Protein AF-A0A6N2HHC2-F1 (afdb_monomer_lite)

Secondary structure (DSSP, 8-state):
---HHHHHHHHHHTT--HHHHHHHHIIIIIHHHHHHHHHHHS-TT-HHHHHHHHHHHHTT--

pLDDT: mean 75.31, std 9.65, range [49.84, 87.25]

Radius of gyration: 18.96 Å; chains: 1; bounding box: 43×23×41 Å

Sequence (62 aa):
MLSGSAAAGFLVLAGAPWWAVTVVSVVGILMPGIILLAQVVLPHDSEHKRDVVMAAMRRRDE

Structure (mmCIF, N/CA/C/O backbone):
data_AF-A0A6N2HHC2-F1
#
_entry.id   AF-A0A6N2HHC2-F1
#
loop_
_atom_site.group_PDB
_atom_site.id
_atom_site.type_symbol
_atom_site.label_atom_id
_atom_site.label_alt_id
_atom_site.label_comp_id
_atom_site.label_asym_id
_atom_site.label_entity_id
_atom_site.label_seq_id
_atom_site.pdbx_PDB_ins_code
_atom_site.Cartn_x
_atom_site.Cartn_y
_atom_site.Cartn_z
_atom_site.occupancy
_atom_site.B_iso_or_equiv
_atom_site.auth_seq_id
_atom_site.auth_comp_id
_atom_site.auth_asym_id
_atom_site.auth_atom_id
_atom_site.pdbx_PDB_model_num
ATOM 1 N N . MET A 1 1 ? 18.152 3.949 5.310 1.00 49.84 1 MET A N 1
ATOM 2 C CA . MET A 1 1 ? 16.766 3.555 4.975 1.00 49.84 1 MET A CA 1
ATOM 3 C C . MET A 1 1 ? 16.461 4.082 3.583 1.00 49.84 1 MET A C 1
ATOM 5 O O . MET A 1 1 ? 16.419 5.292 3.412 1.00 49.84 1 MET A O 1
ATOM 9 N N . LEU A 1 2 ? 16.356 3.214 2.576 1.00 57.84 2 LEU A N 1
ATOM 10 C CA . LEU A 1 2 ? 15.917 3.631 1.241 1.00 57.84 2 LEU A CA 1
ATOM 11 C C . LEU A 1 2 ? 14.421 3.945 1.329 1.00 57.84 2 LEU A C 1
ATOM 13 O O . LEU A 1 2 ? 13.625 3.059 1.626 1.00 57.84 2 LEU A O 1
ATOM 17 N N . SER A 1 3 ? 14.055 5.212 1.137 1.00 70.62 3 SER A N 1
ATOM 18 C CA . SER A 1 3 ? 12.655 5.623 0.985 1.00 70.62 3 SER A CA 1
ATOM 19 C C . SER A 1 3 ? 11.987 4.771 -0.104 1.00 70.62 3 SER A C 1
ATOM 21 O O . SER A 1 3 ? 12.618 4.478 -1.122 1.00 70.62 3 SER A O 1
ATOM 23 N N . GLY A 1 4 ? 10.723 4.378 0.086 1.00 67.69 4 GLY A N 1
ATOM 24 C CA . GLY A 1 4 ? 9.973 3.593 -0.906 1.00 67.69 4 GLY A CA 1
ATOM 25 C C . GLY A 1 4 ? 9.964 4.240 -2.297 1.00 67.69 4 GLY A C 1
ATOM 26 O O . GLY A 1 4 ? 10.020 3.546 -3.311 1.00 67.69 4 GLY A O 1
ATOM 27 N N . SER A 1 5 ? 10.024 5.573 -2.349 1.00 68.12 5 SER A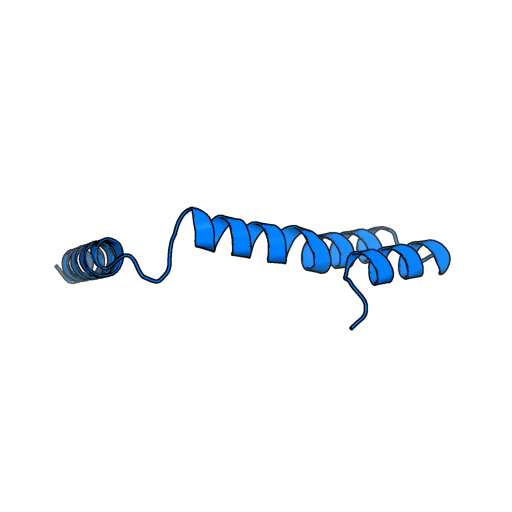 N 1
ATOM 28 C CA . SER A 1 5 ? 10.154 6.349 -3.584 1.00 68.12 5 SER A CA 1
ATOM 29 C C . SER A 1 5 ? 11.512 6.148 -4.271 1.00 68.12 5 SER A C 1
ATOM 31 O O . SER A 1 5 ? 11.580 6.058 -5.494 1.00 68.12 5 SER A O 1
ATOM 33 N N . ALA A 1 6 ? 12.595 6.022 -3.497 1.00 73.19 6 ALA A N 1
ATOM 34 C CA . ALA A 1 6 ? 13.928 5.738 -4.027 1.00 73.19 6 ALA A CA 1
ATOM 35 C C . ALA A 1 6 ? 14.027 4.297 -4.554 1.00 73.19 6 ALA A C 1
ATOM 37 O O . ALA A 1 6 ? 14.606 4.070 -5.614 1.00 73.19 6 ALA A O 1
ATOM 38 N N . ALA A 1 7 ? 13.411 3.332 -3.864 1.00 72.88 7 ALA A N 1
ATOM 39 C CA . ALA A 1 7 ? 13.372 1.937 -4.305 1.00 72.88 7 ALA A CA 1
ATOM 40 C C . ALA A 1 7 ? 12.597 1.760 -5.626 1.00 72.88 7 ALA A C 1
ATOM 42 O O . ALA A 1 7 ? 13.063 1.058 -6.522 1.00 72.88 7 ALA A O 1
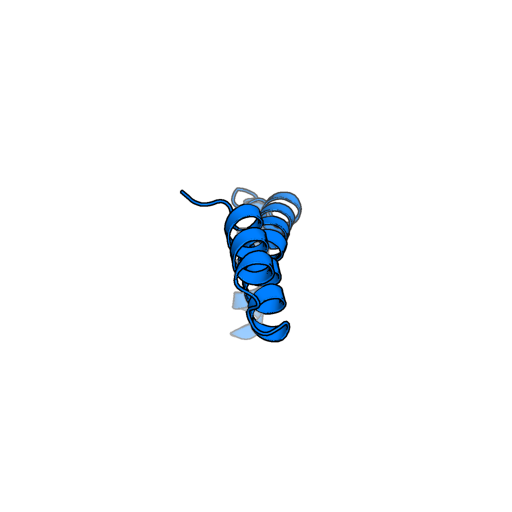ATOM 43 N N . ALA A 1 8 ? 11.457 2.444 -5.784 1.00 74.25 8 ALA A N 1
ATOM 44 C CA . ALA A 1 8 ? 10.691 2.435 -7.032 1.00 74.25 8 ALA A CA 1
ATOM 45 C C . ALA A 1 8 ? 11.476 3.056 -8.204 1.00 74.25 8 ALA A C 1
ATOM 47 O O . ALA A 1 8 ? 11.488 2.494 -9.297 1.00 74.25 8 ALA A O 1
ATOM 48 N N . GLY A 1 9 ? 12.189 4.166 -7.973 1.00 74.31 9 GLY A N 1
ATOM 49 C CA . GLY A 1 9 ? 13.049 4.788 -8.989 1.00 74.31 9 GLY A CA 1
ATOM 50 C C . GLY A 1 9 ? 14.193 3.878 -9.450 1.00 74.31 9 GLY A C 1
ATOM 51 O O . GLY A 1 9 ? 14.466 3.787 -10.646 1.00 74.31 9 GLY A O 1
ATOM 52 N N . PHE A 1 10 ? 14.809 3.137 -8.524 1.00 78.00 10 PHE A N 1
ATOM 53 C CA . PHE A 1 10 ? 15.832 2.140 -8.854 1.00 78.00 10 PHE A CA 1
ATOM 54 C C . PHE A 1 10 ? 15.280 0.962 -9.665 1.00 78.00 10 PHE A C 1
ATOM 56 O O . PHE A 1 10 ? 15.945 0.507 -10.590 1.00 78.00 10 PHE A O 1
ATOM 63 N N . LEU A 1 11 ? 14.068 0.486 -9.363 1.00 78.19 11 LEU A N 1
ATOM 64 C CA . LEU A 1 11 ? 13.412 -0.580 -10.132 1.00 78.19 11 LEU A CA 1
ATOM 65 C C . LEU A 1 11 ? 13.129 -0.150 -11.574 1.00 78.19 11 LEU A C 1
ATOM 67 O O . LEU A 1 11 ? 13.386 -0.917 -12.499 1.00 78.19 11 LEU A O 1
ATOM 71 N N . VAL A 1 12 ? 12.663 1.084 -11.775 1.00 79.31 12 VAL A N 1
ATOM 72 C CA . VAL A 1 12 ? 12.463 1.647 -13.119 1.00 79.31 12 VAL A CA 1
ATOM 73 C C . VAL A 1 12 ? 13.792 1.733 -13.873 1.00 79.31 12 VAL A C 1
ATOM 75 O O . VAL A 1 12 ? 13.869 1.309 -15.024 1.00 79.31 12 VAL A O 1
ATOM 78 N N . LEU A 1 13 ? 14.854 2.216 -13.219 1.00 82.94 13 LEU A N 1
ATOM 79 C CA . LEU A 1 13 ? 16.186 2.325 -13.822 1.00 82.94 13 LEU A CA 1
ATOM 80 C C . LEU A 1 13 ? 16.790 0.955 -14.173 1.00 82.94 13 LEU A C 1
ATOM 82 O O . LEU A 1 13 ? 17.459 0.819 -15.192 1.00 82.94 13 LEU A O 1
ATOM 86 N N . ALA A 1 14 ? 16.528 -0.064 -13.354 1.00 84.75 14 ALA A N 1
ATOM 87 C CA . ALA A 1 14 ? 16.975 -1.437 -13.576 1.00 84.75 14 ALA A CA 1
ATOM 88 C C . ALA A 1 14 ? 16.171 -2.181 -14.662 1.00 84.75 14 ALA A C 1
ATOM 90 O O . ALA A 1 14 ? 16.422 -3.362 -14.897 1.00 84.75 14 ALA A O 1
ATOM 91 N N . GLY A 1 15 ? 15.194 -1.526 -15.304 1.00 85.31 15 GLY A N 1
ATOM 92 C CA . GLY A 1 15 ? 14.324 -2.155 -16.299 1.00 85.31 15 GLY A CA 1
ATOM 93 C C . GLY A 1 15 ? 13.409 -3.223 -15.699 1.00 85.31 15 GLY A C 1
ATOM 94 O O . GLY A 1 15 ? 13.033 -4.176 -16.383 1.00 85.31 15 GLY A O 1
ATOM 95 N N . ALA A 1 16 ? 13.086 -3.106 -14.409 1.00 81.94 16 ALA A N 1
ATOM 96 C CA . ALA A 1 16 ? 12.273 -4.088 -13.721 1.00 81.94 16 ALA A CA 1
ATOM 97 C C . ALA A 1 16 ? 10.845 -4.132 -14.288 1.00 81.94 16 ALA A C 1
ATOM 99 O O . ALA A 1 16 ? 10.326 -3.127 -14.788 1.00 81.94 16 ALA A O 1
ATOM 100 N N . PRO A 1 17 ? 10.166 -5.282 -14.155 1.00 85.56 17 PRO A N 1
ATOM 101 C CA . PRO A 1 17 ? 8.776 -5.402 -14.536 1.00 85.56 17 PRO A CA 1
ATOM 102 C C . PRO A 1 17 ? 7.884 -4.349 -13.869 1.00 85.56 17 PRO A C 1
ATOM 104 O O . PRO A 1 17 ? 8.019 -4.029 -12.689 1.00 85.56 17 PRO A O 1
ATOM 107 N N . TRP A 1 18 ? 6.913 -3.852 -14.620 1.00 82.56 18 TRP A N 1
ATOM 108 C CA . TRP A 1 18 ? 6.060 -2.720 -14.268 1.00 82.56 18 TRP A CA 1
ATOM 109 C C . TRP A 1 18 ? 5.163 -3.088 -13.085 1.00 82.56 18 TRP A C 1
ATOM 111 O O . TRP A 1 18 ? 4.935 -2.259 -12.211 1.00 82.56 18 TRP A O 1
ATOM 121 N N . TRP A 1 19 ? 4.785 -4.367 -12.969 1.00 83.56 19 TRP A N 1
ATOM 122 C CA . TRP A 1 19 ? 4.114 -4.898 -11.783 1.00 83.56 19 TRP A CA 1
ATOM 123 C C . TRP A 1 19 ? 4.961 -4.762 -10.507 1.00 83.56 19 TRP A C 1
ATOM 125 O O . TRP A 1 19 ? 4.418 -4.454 -9.449 1.00 83.56 19 TRP A O 1
ATOM 135 N N . ALA A 1 20 ? 6.285 -4.936 -10.586 1.00 84.88 20 ALA A N 1
ATOM 136 C CA . ALA A 1 20 ? 7.171 -4.853 -9.424 1.00 84.88 20 ALA A CA 1
ATOM 137 C C . ALA A 1 20 ? 7.312 -3.405 -8.940 1.00 84.88 20 ALA A C 1
ATOM 139 O O . ALA A 1 20 ? 7.260 -3.144 -7.738 1.00 84.88 20 ALA A O 1
ATOM 140 N N . VAL A 1 21 ? 7.402 -2.455 -9.878 1.00 84.00 21 VAL A N 1
ATOM 141 C CA . VAL A 1 21 ? 7.376 -1.016 -9.577 1.00 84.00 21 VAL A CA 1
ATOM 142 C C . VAL A 1 21 ? 6.068 -0.650 -8.874 1.00 84.00 21 VAL A C 1
ATOM 144 O O . VAL A 1 21 ? 6.101 -0.018 -7.821 1.00 84.00 21 VAL A O 1
ATOM 147 N N . THR A 1 22 ? 4.921 -1.106 -9.393 1.00 86.00 22 THR A N 1
ATOM 148 C CA . THR A 1 22 ? 3.609 -0.839 -8.786 1.00 86.00 22 THR A CA 1
ATOM 149 C C . THR A 1 22 ? 3.520 -1.366 -7.357 1.00 86.00 22 THR A C 1
ATOM 151 O O . THR A 1 22 ? 3.106 -0.627 -6.467 1.00 86.00 22 THR A O 1
ATOM 154 N N . VAL A 1 23 ? 3.939 -2.610 -7.108 1.00 86.62 23 VAL A N 1
ATOM 155 C CA . VAL A 1 23 ? 3.902 -3.202 -5.760 1.00 86.62 23 VAL A CA 1
ATOM 156 C C . VAL A 1 23 ? 4.751 -2.388 -4.784 1.00 86.62 23 VAL A C 1
ATOM 158 O O . VAL A 1 23 ? 4.280 -2.038 -3.702 1.00 86.62 23 VAL A O 1
ATOM 161 N N . VAL A 1 24 ? 5.975 -2.026 -5.173 1.00 85.62 24 VAL A N 1
ATOM 162 C CA . VAL A 1 24 ? 6.874 -1.250 -4.307 1.00 85.62 24 VAL A CA 1
ATOM 163 C C . VAL A 1 24 ? 6.344 0.159 -4.061 1.00 85.62 24 VAL A C 1
ATOM 165 O O . VAL A 1 24 ? 6.413 0.638 -2.931 1.00 85.62 24 VAL A O 1
ATOM 168 N N . SER A 1 25 ? 5.747 0.810 -5.060 1.00 82.75 25 SER A N 1
ATOM 169 C CA . SER A 1 25 ? 5.097 2.109 -4.869 1.00 82.75 25 SER A CA 1
ATOM 170 C C . SER A 1 25 ? 3.888 2.022 -3.935 1.00 82.75 25 SER A C 1
ATOM 172 O O . SER A 1 25 ? 3.736 2.866 -3.054 1.00 82.75 25 SER A O 1
ATOM 174 N N . VAL A 1 26 ? 3.046 0.995 -4.067 1.00 87.06 26 VAL A N 1
ATOM 175 C CA . VAL A 1 26 ? 1.873 0.817 -3.198 1.00 87.06 26 VAL A CA 1
ATOM 176 C C . VAL A 1 26 ? 2.301 0.586 -1.746 1.00 87.06 26 VAL A C 1
ATOM 178 O O . VAL A 1 26 ? 1.794 1.236 -0.832 1.00 87.06 26 VAL A O 1
ATOM 181 N N . VAL A 1 27 ? 3.276 -0.291 -1.517 1.00 87.25 27 VAL A N 1
ATOM 182 C CA . VAL A 1 27 ? 3.757 -0.592 -0.161 1.00 87.25 27 VAL A CA 1
ATOM 183 C C . VAL A 1 27 ? 4.555 0.576 0.423 1.00 87.25 27 VAL A C 1
ATOM 185 O O . VAL A 1 27 ? 4.414 0.901 1.597 1.00 87.25 27 VAL A O 1
ATOM 188 N N . GLY A 1 28 ? 5.385 1.231 -0.383 1.00 82.31 28 GLY A N 1
ATOM 189 C CA . GLY A 1 28 ? 6.279 2.287 0.081 1.00 82.31 28 GLY A CA 1
ATOM 190 C C . GLY A 1 28 ? 5.618 3.653 0.264 1.00 82.31 28 GLY A C 1
ATOM 191 O O . GLY A 1 28 ? 6.147 4.469 1.012 1.00 82.31 28 GLY A O 1
ATOM 192 N N . ILE A 1 29 ? 4.499 3.917 -0.419 1.00 82.44 29 ILE A N 1
ATOM 193 C CA . ILE A 1 29 ? 3.860 5.243 -0.457 1.00 82.44 29 ILE A CA 1
ATOM 194 C C . ILE A 1 29 ? 2.411 5.169 0.024 1.00 82.44 29 ILE A C 1
ATOM 196 O O . ILE A 1 29 ? 2.031 5.906 0.935 1.00 82.44 29 ILE A O 1
ATOM 200 N N . LEU A 1 30 ? 1.597 4.273 -0.548 1.00 85.00 30 LEU A N 1
ATOM 201 C CA . LEU A 1 30 ? 0.176 4.194 -0.193 1.00 85.00 30 LEU A CA 1
ATOM 202 C C . LEU A 1 30 ? -0.031 3.688 1.232 1.00 85.00 30 LEU A C 1
ATOM 204 O O . LEU A 1 30 ? -0.775 4.310 1.980 1.00 85.00 30 LEU A O 1
ATOM 208 N N . MET A 1 31 ? 0.625 2.595 1.628 1.00 85.81 31 MET A N 1
ATOM 209 C CA . MET A 1 31 ? 0.479 2.046 2.982 1.00 85.81 31 MET A CA 1
ATOM 210 C C . MET A 1 31 ? 0.810 3.053 4.091 1.00 85.81 31 MET A C 1
ATOM 212 O O . MET A 1 31 ? -0.044 3.252 4.955 1.00 85.81 31 MET A O 1
ATOM 216 N N . PRO A 1 32 ? 1.968 3.743 4.093 1.00 83.62 32 PRO A N 1
ATOM 217 C CA . PRO A 1 32 ? 2.237 4.742 5.122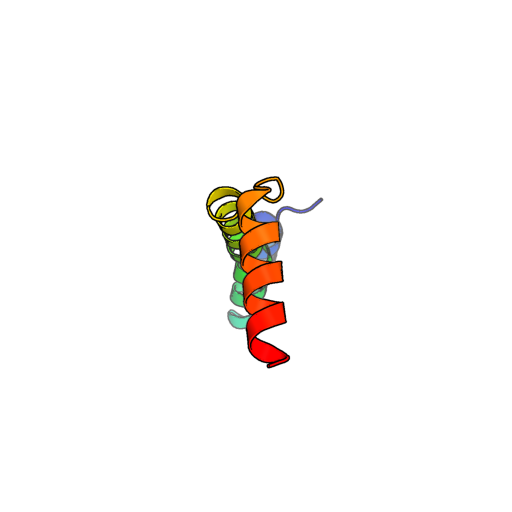 1.00 83.62 32 PRO A CA 1
ATOM 218 C C . PRO A 1 32 ? 1.250 5.913 5.071 1.00 83.62 32 PRO A C 1
ATOM 220 O O . PRO A 1 32 ? 0.851 6.396 6.126 1.00 83.62 32 PRO A O 1
ATOM 223 N N . GLY A 1 33 ? 0.790 6.325 3.882 1.00 84.44 33 GLY A N 1
ATOM 224 C CA . GLY A 1 33 ? -0.248 7.351 3.741 1.00 84.44 33 GLY A CA 1
ATOM 225 C C . GLY A 1 33 ? -1.595 6.932 4.337 1.00 84.44 33 GLY A C 1
ATOM 226 O O . GLY A 1 33 ? -2.215 7.709 5.057 1.00 84.44 33 GLY A O 1
ATOM 227 N N . ILE A 1 34 ? -2.022 5.689 4.099 1.00 85.19 34 ILE A N 1
ATOM 228 C CA . ILE A 1 34 ? -3.249 5.119 4.669 1.00 85.19 34 ILE A CA 1
ATOM 229 C C . ILE A 1 34 ? -3.120 4.977 6.184 1.00 85.19 34 ILE A C 1
ATOM 231 O O . ILE A 1 34 ? -4.066 5.295 6.894 1.00 85.19 34 ILE A O 1
ATOM 235 N N . ILE A 1 35 ? -1.968 4.535 6.692 1.00 84.12 35 ILE A N 1
ATOM 236 C CA . ILE A 1 35 ? -1.726 4.416 8.135 1.00 84.12 35 ILE A CA 1
ATOM 237 C C . ILE A 1 35 ? -1.779 5.796 8.795 1.00 84.12 35 ILE A C 1
ATOM 239 O O . ILE A 1 35 ? -2.454 5.949 9.809 1.00 84.12 35 ILE A O 1
ATOM 243 N N . LEU A 1 36 ? -1.140 6.811 8.206 1.00 84.25 36 LEU A N 1
ATOM 244 C CA . LEU A 1 36 ? -1.226 8.184 8.708 1.00 84.25 36 LEU A CA 1
ATOM 245 C C . LEU A 1 36 ? -2.668 8.695 8.682 1.00 84.25 36 LEU A C 1
ATOM 247 O O . LEU A 1 36 ? -3.146 9.256 9.663 1.00 84.25 36 LEU A O 1
ATOM 251 N N . LEU A 1 37 ? -3.379 8.476 7.574 1.00 82.69 37 LEU A N 1
ATOM 252 C CA . LEU A 1 37 ? -4.778 8.873 7.443 1.00 82.69 37 LEU A CA 1
ATOM 253 C C . LEU A 1 37 ? -5.649 8.165 8.485 1.00 82.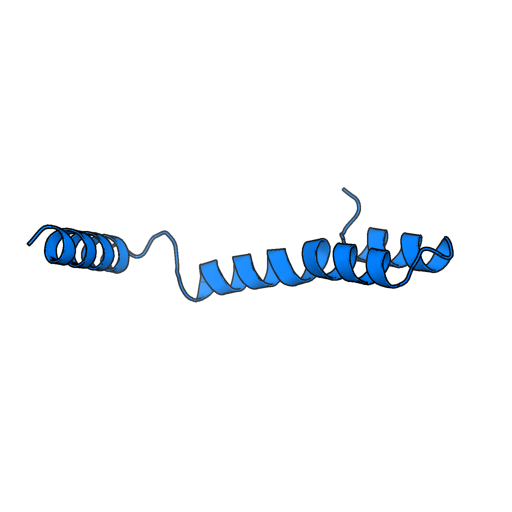69 37 LEU A C 1
ATOM 255 O O . LEU A 1 37 ? -6.502 8.793 9.104 1.00 82.69 37 LEU A O 1
ATOM 259 N N . ALA A 1 38 ? -5.405 6.878 8.722 1.00 80.19 38 ALA A N 1
ATOM 260 C CA . ALA A 1 38 ? -6.073 6.104 9.752 1.00 80.19 38 ALA A CA 1
ATOM 261 C C . ALA A 1 38 ? -5.750 6.637 11.151 1.00 80.19 38 ALA A C 1
ATOM 263 O O . ALA A 1 38 ? -6.651 6.691 11.972 1.00 80.19 38 ALA A O 1
ATOM 264 N N . GLN A 1 39 ? -4.528 7.098 11.425 1.00 79.12 39 GLN A N 1
ATOM 265 C CA . GLN A 1 39 ? -4.194 7.749 12.698 1.00 79.12 39 GLN A CA 1
ATOM 266 C C . GLN A 1 39 ? -4.874 9.117 12.861 1.00 79.12 39 GLN A C 1
ATOM 268 O O . GLN A 1 39 ? -5.263 9.473 13.969 1.00 79.12 39 GLN A O 1
ATOM 273 N N . VAL A 1 40 ? -5.056 9.872 11.774 1.00 76.56 40 VAL A N 1
ATOM 274 C CA . VAL A 1 40 ? -5.759 11.168 11.792 1.00 76.56 40 VAL A CA 1
ATOM 275 C C . VAL A 1 40 ? -7.269 10.987 11.976 1.00 76.56 40 VAL A C 1
ATOM 277 O O . VAL A 1 40 ? -7.882 11.678 12.785 1.00 76.56 40 VAL A O 1
ATOM 280 N N . VAL A 1 41 ? -7.882 10.055 11.244 1.00 72.62 41 VAL A N 1
ATOM 281 C CA . VAL A 1 41 ? -9.329 9.765 11.306 1.00 72.62 41 VAL A CA 1
ATOM 282 C C . VAL A 1 41 ? -9.689 8.931 12.543 1.00 72.62 41 VAL A C 1
ATOM 284 O O . VAL A 1 41 ? -10.792 9.029 13.091 1.00 72.62 41 VAL A O 1
ATOM 287 N N . LEU A 1 42 ? -8.757 8.099 13.002 1.00 63.41 42 LEU A N 1
ATOM 288 C CA . LEU A 1 42 ? -8.883 7.191 14.135 1.00 63.41 42 LEU A CA 1
ATOM 289 C C . LEU A 1 42 ? -7.711 7.396 15.120 1.00 63.41 42 LEU A C 1
ATOM 291 O O . LEU A 1 42 ? -6.828 6.543 15.221 1.00 63.41 42 LEU A O 1
ATOM 295 N N . PRO A 1 43 ? -7.692 8.505 15.883 1.00 61.16 43 PRO A N 1
ATOM 296 C CA . PRO A 1 43 ? -6.639 8.736 16.863 1.00 61.16 43 PRO A CA 1
ATOM 297 C C . PRO A 1 43 ? -6.668 7.633 17.921 1.00 61.16 43 PRO A C 1
ATOM 299 O O . PRO A 1 43 ? -7.715 7.358 18.514 1.00 61.16 43 PRO A O 1
ATOM 302 N N . HIS A 1 44 ? -5.516 7.005 18.149 1.00 58.81 44 HIS A N 1
ATOM 303 C CA . HIS A 1 44 ? -5.364 5.858 19.047 1.00 58.81 44 HIS A CA 1
ATOM 304 C C . HIS A 1 44 ? -5.685 6.197 20.523 1.00 58.81 44 HIS A C 1
ATOM 306 O O . HIS A 1 44 ? -5.959 5.294 21.309 1.00 58.81 44 HIS A O 1
ATOM 312 N N . ASP A 1 45 ? -5.720 7.488 20.875 1.00 58.78 45 ASP A N 1
ATOM 313 C CA . ASP A 1 45 ? -6.006 8.010 22.222 1.00 58.78 45 ASP A CA 1
ATOM 314 C C . ASP A 1 45 ? -7.468 8.427 22.455 1.00 58.78 45 ASP A C 1
ATOM 316 O O . ASP A 1 45 ? -7.806 8.987 23.496 1.00 58.78 45 ASP A O 1
ATOM 320 N N . SER A 1 46 ? -8.381 8.181 21.510 1.00 58.94 46 SER A N 1
ATOM 321 C CA . SER A 1 46 ? -9.788 8.523 21.730 1.00 58.94 46 SER A CA 1
ATOM 322 C C . SER A 1 46 ? -10.452 7.488 22.647 1.00 58.94 46 SER A C 1
ATOM 324 O O . SER A 1 46 ? -10.944 6.462 22.171 1.00 58.94 46 SER A O 1
ATOM 326 N N . GLU A 1 47 ? -10.503 7.763 23.957 1.00 61.78 47 GLU A N 1
ATOM 327 C CA . GLU A 1 47 ? -11.244 6.973 24.966 1.00 61.78 47 GLU A CA 1
ATOM 328 C C . GLU A 1 47 ? -12.663 6.615 24.487 1.00 61.78 47 GLU A C 1
ATOM 330 O O . GLU A 1 47 ? -13.139 5.495 24.661 1.00 61.78 47 GLU A O 1
ATOM 335 N N . HIS A 1 48 ? -13.281 7.528 23.737 1.00 65.38 48 HIS A N 1
ATOM 336 C CA . HIS A 1 48 ? -14.595 7.364 23.128 1.00 65.38 48 HIS A CA 1
ATOM 337 C C . HIS A 1 48 ? -14.701 6.164 22.166 1.00 65.38 48 HIS A C 1
ATOM 339 O O . HIS A 1 48 ? -15.746 5.526 22.067 1.00 65.38 48 HIS A O 1
ATOM 345 N N . LYS A 1 49 ? -13.627 5.803 21.452 1.00 61.31 49 LYS A N 1
ATOM 346 C CA . LYS A 1 49 ? -13.622 4.635 20.553 1.00 61.31 49 LYS A CA 1
ATOM 347 C C . LYS A 1 49 ? -13.468 3.324 21.298 1.00 61.31 49 LYS A C 1
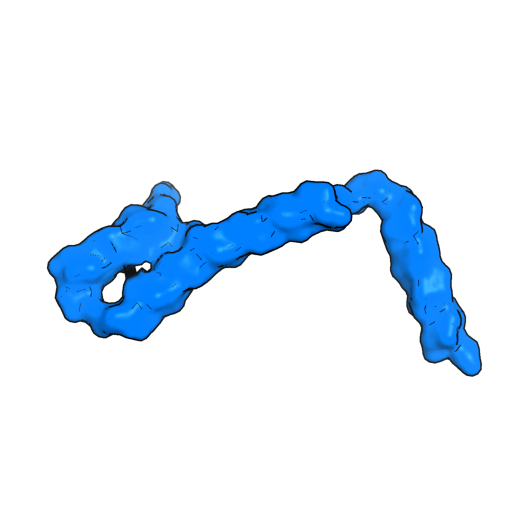ATOM 349 O O . LYS A 1 49 ? -14.048 2.330 20.871 1.00 61.31 49 LYS A O 1
ATOM 354 N N . ARG A 1 50 ? -12.712 3.314 22.397 1.00 65.75 50 ARG A N 1
ATOM 355 C CA . ARG A 1 50 ? -12.594 2.136 23.260 1.00 65.75 50 ARG A CA 1
ATOM 356 C C . ARG A 1 50 ? -13.958 1.776 23.846 1.00 65.75 50 ARG A C 1
ATOM 358 O O . ARG A 1 50 ? -14.331 0.606 23.809 1.00 65.75 50 ARG A O 1
ATOM 365 N N . ASP A 1 51 ? -14.728 2.781 24.251 1.00 71.88 51 ASP A N 1
ATOM 366 C CA . ASP A 1 51 ? -16.101 2.592 24.718 1.00 71.88 51 ASP A CA 1
ATOM 367 C C . ASP A 1 51 ? -17.045 2.125 23.606 1.00 71.88 51 ASP A C 1
ATOM 369 O O . ASP A 1 51 ? -17.807 1.183 23.811 1.00 71.88 51 ASP A O 1
ATOM 373 N N . VAL A 1 52 ? -16.962 2.693 22.397 1.00 72.94 52 VAL A N 1
ATOM 374 C CA . VAL A 1 52 ? -17.793 2.256 21.257 1.00 72.94 52 VAL A CA 1
ATOM 375 C C . VAL A 1 52 ? -17.454 0.831 20.806 1.00 72.94 52 VAL A C 1
ATOM 377 O O . VAL A 1 52 ? -18.357 0.061 20.484 1.00 72.94 52 VAL A O 1
ATOM 380 N N . VAL A 1 53 ? -16.176 0.443 20.806 1.00 76.50 53 VAL A N 1
ATOM 381 C CA . VAL A 1 53 ? -15.746 -0.925 20.474 1.00 76.50 53 VAL A CA 1
ATOM 382 C C . VAL A 1 53 ? -16.187 -1.909 21.555 1.00 76.50 53 VAL A C 1
ATOM 384 O O . VAL A 1 53 ? -16.742 -2.953 21.220 1.00 76.50 53 VAL A O 1
ATOM 387 N N . MET A 1 54 ? -16.015 -1.576 22.837 1.00 75.06 54 MET A N 1
ATOM 388 C CA . MET A 1 54 ? -16.521 -2.391 23.950 1.00 75.06 54 MET A CA 1
ATOM 389 C C . MET A 1 54 ? -18.043 -2.553 23.887 1.00 75.06 54 MET A C 1
ATOM 391 O O . MET A 1 54 ? -18.550 -3.663 24.042 1.00 75.06 54 MET A O 1
ATOM 395 N N . ALA A 1 55 ? -18.774 -1.474 23.602 1.00 77.12 55 ALA A N 1
ATOM 396 C CA . ALA A 1 55 ? -20.224 -1.508 23.440 1.00 77.12 55 ALA A CA 1
ATOM 397 C C . ALA A 1 55 ? -20.652 -2.350 22.226 1.00 77.12 55 ALA A C 1
ATOM 399 O O . ALA A 1 55 ? -21.617 -3.107 22.310 1.00 77.12 55 ALA A O 1
ATOM 400 N N . ALA A 1 56 ? -19.929 -2.266 21.107 1.00 74.94 56 ALA A N 1
ATOM 401 C CA . ALA A 1 56 ? -20.211 -3.055 19.910 1.00 74.94 56 ALA A CA 1
ATOM 402 C C . ALA A 1 56 ? -19.905 -4.550 20.096 1.00 74.94 56 ALA A C 1
ATOM 404 O O . ALA A 1 56 ? -20.661 -5.383 19.603 1.00 74.94 56 ALA A O 1
ATOM 405 N N . MET A 1 57 ? -18.829 -4.888 20.813 1.00 76.44 57 MET A N 1
ATOM 406 C CA . MET A 1 57 ? -18.480 -6.270 21.164 1.00 76.44 57 MET A CA 1
ATOM 407 C C . MET A 1 57 ? -19.541 -6.872 22.089 1.00 76.44 57 MET A C 1
ATOM 409 O O . MET A 1 57 ? -20.052 -7.951 21.812 1.00 76.44 57 MET A O 1
ATOM 413 N N . ARG A 1 58 ? -19.978 -6.124 23.110 1.00 73.38 58 ARG A N 1
ATOM 414 C CA . ARG A 1 58 ? -21.017 -6.575 24.049 1.00 73.38 58 ARG A CA 1
ATOM 415 C C . ARG A 1 58 ? -22.372 -6.840 23.389 1.00 73.38 58 ARG A C 1
ATOM 417 O O . ARG A 1 58 ? -23.102 -7.703 23.844 1.00 73.38 58 ARG A O 1
ATOM 424 N N . ARG A 1 59 ? -22.687 -6.132 22.302 1.00 67.62 59 ARG A N 1
ATOM 425 C CA . ARG A 1 59 ? -23.923 -6.316 21.524 1.00 67.62 59 ARG A CA 1
ATOM 426 C C . ARG A 1 59 ? -23.884 -7.503 20.553 1.00 67.62 59 ARG A C 1
ATOM 428 O O . ARG A 1 59 ? -24.892 -7.787 19.922 1.00 67.62 59 ARG A O 1
ATOM 435 N N . ARG A 1 60 ? -22.716 -8.119 20.348 1.00 66.06 60 ARG A N 1
ATOM 436 C CA . ARG A 1 60 ? -22.557 -9.338 19.535 1.00 66.06 60 ARG A CA 1
ATOM 437 C C . ARG A 1 60 ? -22.564 -10.618 20.368 1.00 66.06 60 ARG A C 1
ATOM 439 O O . ARG A 1 60 ? -22.761 -11.681 19.793 1.00 66.06 60 ARG A O 1
ATOM 446 N N . ASP A 1 61 ? -22.326 -10.494 21.672 1.00 64.38 61 ASP A N 1
ATOM 447 C CA . ASP A 1 61 ? -22.374 -11.598 22.634 1.00 64.38 61 ASP A CA 1
ATOM 448 C C . ASP A 1 61 ? -23.786 -11.799 23.240 1.00 64.38 61 ASP A C 1
ATOM 450 O O . ASP A 1 61 ? -23.985 -12.729 24.020 1.00 64.38 61 ASP A O 1
ATOM 454 N N . GLU A 1 62 ? -24.755 -10.943 22.879 1.00 54.28 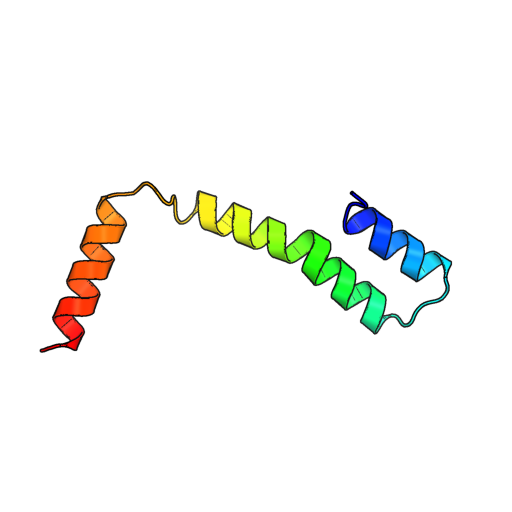62 GLU A N 1
ATOM 455 C CA . GLU A 1 62 ? -26.205 -11.093 23.123 1.00 54.28 62 GLU A CA 1
ATOM 456 C C . GLU A 1 62 ? -26.915 -11.669 21.888 1.00 54.28 62 GLU A C 1
ATOM 458 O O . GLU A 1 62 ? -27.815 -12.519 22.076 1.00 54.28 62 GLU A O 1
#

Foldseek 3Di:
DQQLVNVLVVCVVVVHDPVVSVVSCCVRPVVVVVVVVCCVVPPPPPPVVVVVVVVVVVVVVD